Protein AF-A0A133U769-F1 (afdb_monomer_lite)

pLDDT: mean 80.51, std 14.92, range [48.22, 95.31]

Secondary structure (DSSP, 8-state):
--HHHHHHHHHHHHHHHHHHHHHHHHHHHHHHHHHHHHSS--HHHHHHHHHHHHHHHHHHHHHHHTT-

Organism: NCBI:txid1698260

Structure (mmCIF, N/CA/C/O backbone):
data_AF-A0A133U769-F1
#
_entry.id   AF-A0A133U769-F1
#
loop_
_atom_site.group_PDB
_atom_site.id
_atom_site.type_symbol
_atom_site.label_atom_id
_atom_site.label_alt_id
_atom_site.label_comp_id
_atom_site.label_asym_id
_atom_site.label_entity_id
_atom_site.label_seq_id
_atom_site.pdbx_PDB_ins_code
_atom_site.Cartn_x
_atom_site.Cartn_y
_atom_site.Cartn_z
_atom_site.occupancy
_atom_site.B_iso_or_equiv
_atom_site.auth_seq_id
_atom_site.auth_comp_id
_atom_site.auth_asym_id
_atom_site.auth_atom_id
_atom_site.pdbx_PDB_model_num
ATOM 1 N N . MET A 1 1 ? 23.875 14.714 -27.363 1.00 48.22 1 MET A N 1
ATOM 2 C CA . MET A 1 1 ? 23.118 15.343 -26.259 1.00 48.22 1 MET A CA 1
ATOM 3 C C . MET A 1 1 ? 22.110 14.335 -25.687 1.00 48.22 1 MET A C 1
ATOM 5 O O . MET A 1 1 ? 21.008 14.722 -25.360 1.00 48.22 1 MET A O 1
ATOM 9 N N . GLU A 1 2 ? 22.488 13.049 -25.577 1.00 51.53 2 GLU A N 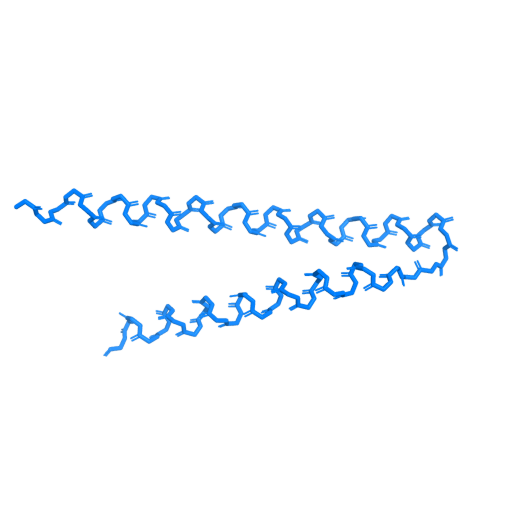1
ATOM 10 C CA . GLU A 1 2 ? 21.583 11.931 -25.210 1.00 51.53 2 GLU A CA 1
ATOM 11 C C . GLU A 1 2 ? 21.946 11.262 -23.870 1.00 51.53 2 GLU A C 1
ATOM 13 O O . GLU A 1 2 ? 21.140 10.538 -23.304 1.00 51.53 2 GLU A O 1
ATOM 18 N N . ARG A 1 3 ? 23.149 11.505 -23.325 1.00 49.44 3 ARG A N 1
ATOM 19 C CA . ARG A 1 3 ? 23.604 10.860 -22.077 1.00 49.44 3 ARG A CA 1
ATOM 20 C C . ARG A 1 3 ? 23.019 11.470 -20.797 1.00 49.44 3 ARG A C 1
ATOM 22 O O . ARG A 1 3 ? 22.965 10.780 -19.784 1.00 49.44 3 ARG A O 1
ATOM 29 N N . ASP A 1 4 ? 22.592 12.732 -20.834 1.00 52.97 4 ASP A N 1
ATOM 30 C CA . ASP A 1 4 ? 22.004 13.397 -19.661 1.00 52.97 4 ASP A CA 1
ATOM 31 C C . ASP A 1 4 ? 20.580 12.897 -19.376 1.00 52.97 4 ASP A C 1
ATOM 33 O O . ASP A 1 4 ? 20.234 12.672 -18.214 1.00 52.97 4 ASP A O 1
ATOM 37 N N . ASP A 1 5 ? 19.791 12.623 -20.419 1.00 54.25 5 ASP A N 1
ATOM 38 C CA . ASP A 1 5 ? 18.405 12.156 -20.282 1.00 54.25 5 ASP A CA 1
ATOM 39 C C . ASP A 1 5 ? 18.321 10.745 -19.686 1.00 54.25 5 ASP A C 1
ATOM 41 O O . ASP A 1 5 ? 17.456 10.470 -18.853 1.00 54.25 5 ASP A O 1
ATOM 45 N N . GLU A 1 6 ? 19.257 9.862 -20.039 1.00 53.75 6 GLU A N 1
ATOM 46 C CA . GLU A 1 6 ? 19.293 8.487 -19.530 1.00 53.75 6 GLU A CA 1
ATOM 47 C C . GLU A 1 6 ? 19.638 8.448 -18.032 1.00 53.75 6 GLU A C 1
ATOM 49 O O . GLU A 1 6 ? 18.972 7.765 -17.253 1.00 53.75 6 GLU A O 1
ATOM 54 N N . SER A 1 7 ? 20.590 9.280 -17.588 1.00 54.25 7 SER A N 1
ATOM 55 C CA . SER A 1 7 ? 20.935 9.399 -16.163 1.00 54.25 7 SER A CA 1
ATOM 56 C C . SER A 1 7 ? 19.805 10.020 -15.329 1.00 54.25 7 SER A C 1
ATOM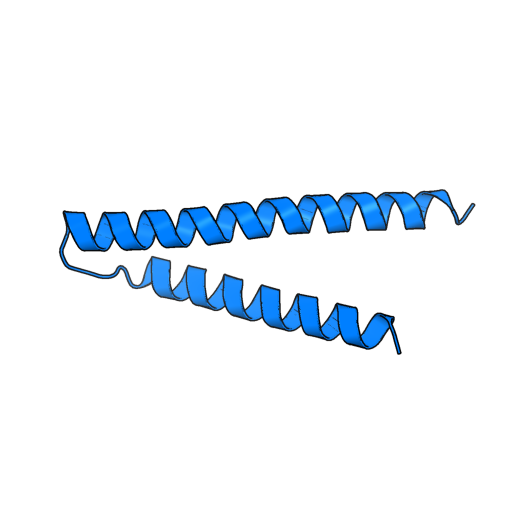 58 O O . SER A 1 7 ? 19.533 9.579 -14.209 1.00 54.25 7 SER A O 1
ATOM 60 N N . SER A 1 8 ? 19.096 11.006 -15.887 1.00 54.91 8 SER A N 1
ATOM 61 C CA . SER A 1 8 ? 17.959 11.665 -15.238 1.00 54.91 8 SER A CA 1
ATOM 62 C C . SER A 1 8 ? 16.769 10.711 -15.090 1.00 54.91 8 SER A C 1
ATOM 64 O O . SER A 1 8 ? 16.144 10.646 -14.026 1.00 54.91 8 SER A O 1
ATOM 66 N N . LEU A 1 9 ? 16.508 9.885 -16.110 1.00 56.81 9 LEU A N 1
ATOM 67 C CA . LEU A 1 9 ? 15.501 8.824 -16.065 1.00 56.81 9 LEU A CA 1
ATOM 68 C C . LEU A 1 9 ? 15.845 7.741 -15.038 1.00 56.81 9 LEU A C 1
ATOM 70 O O . LEU A 1 9 ? 14.961 7.301 -14.301 1.00 56.81 9 LEU A O 1
ATOM 74 N N . GLU A 1 10 ? 17.113 7.340 -14.928 1.00 60.09 10 GLU A N 1
ATOM 75 C CA . GLU A 1 10 ? 17.547 6.370 -13.918 1.00 60.09 10 GLU A CA 1
ATOM 76 C C . GLU A 1 10 ? 17.423 6.912 -12.486 1.00 60.09 10 GLU A C 1
ATOM 78 O O . GLU A 1 10 ? 16.951 6.202 -11.589 1.00 60.09 10 GLU A O 1
ATOM 83 N N . ILE A 1 11 ? 17.790 8.178 -12.258 1.00 61.47 11 ILE A N 1
ATOM 84 C CA . ILE A 1 11 ? 17.651 8.844 -10.954 1.00 61.47 11 ILE A CA 1
ATOM 85 C C . ILE A 1 11 ? 16.170 9.023 -10.602 1.00 61.47 11 ILE A C 1
ATOM 87 O O . ILE A 1 11 ? 15.765 8.703 -9.479 1.00 61.47 11 ILE A O 1
ATOM 91 N N . GLY A 1 12 ? 15.350 9.454 -11.564 1.00 61.56 12 GLY A N 1
ATOM 92 C CA . GLY A 1 12 ? 13.900 9.569 -11.424 1.00 61.56 12 GLY A CA 1
ATOM 93 C C . GLY A 1 12 ? 13.256 8.226 -11.082 1.00 61.56 12 GLY A C 1
ATOM 94 O O . GLY A 1 12 ? 12.570 8.110 -10.069 1.00 61.56 12 GLY A O 1
ATOM 95 N N . ALA A 1 13 ? 13.566 7.168 -11.834 1.00 63.00 13 ALA A N 1
ATOM 96 C CA . ALA A 1 13 ? 13.044 5.824 -11.591 1.00 63.00 13 ALA A CA 1
ATOM 97 C C . ALA A 1 13 ? 13.473 5.255 -10.227 1.00 63.00 13 ALA A C 1
ATOM 99 O O . ALA A 1 13 ? 12.681 4.592 -9.549 1.00 63.00 13 ALA A O 1
ATOM 100 N N . LYS A 1 14 ? 14.712 5.521 -9.793 1.00 65.69 14 LYS A N 1
ATOM 101 C CA . LYS A 1 14 ? 15.217 5.101 -8.478 1.00 65.69 14 LYS A CA 1
ATOM 102 C C . LYS A 1 14 ? 14.532 5.863 -7.339 1.00 65.69 14 LYS A C 1
ATOM 104 O O . LYS A 1 14 ? 14.171 5.243 -6.338 1.00 65.69 14 LYS A O 1
ATOM 109 N N . SER A 1 15 ? 14.310 7.166 -7.514 1.00 69.94 15 SER A N 1
ATOM 110 C CA . SER A 1 15 ? 13.599 8.028 -6.563 1.00 69.94 15 SER A CA 1
ATOM 111 C C . SER A 1 15 ? 12.126 7.631 -6.430 1.00 69.94 15 SER A C 1
ATOM 113 O O . SER A 1 15 ? 11.644 7.371 -5.326 1.00 69.94 15 SER A O 1
ATOM 115 N N . THR A 1 16 ? 11.430 7.444 -7.556 1.00 76.06 16 THR A N 1
ATOM 116 C CA . THR A 1 16 ? 10.038 6.980 -7.582 1.00 76.06 16 THR A CA 1
ATOM 117 C C . THR A 1 16 ? 9.898 5.611 -6.922 1.00 76.06 16 THR A C 1
ATOM 119 O O . THR A 1 16 ? 9.000 5.417 -6.106 1.00 76.06 16 THR A O 1
ATOM 122 N N . ARG A 1 17 ? 10.820 4.674 -7.179 1.00 78.31 17 ARG A N 1
ATOM 123 C CA . ARG A 1 17 ? 10.807 3.354 -6.531 1.00 78.31 17 ARG A CA 1
ATOM 124 C C . ARG A 1 17 ? 10.920 3.456 -5.010 1.00 78.31 17 ARG A C 1
ATOM 126 O O . ARG A 1 17 ? 10.170 2.779 -4.314 1.00 78.31 17 ARG A O 1
ATOM 133 N N . ALA A 1 18 ? 11.842 4.269 -4.493 1.00 84.00 18 ALA A N 1
ATOM 134 C CA . ALA A 1 18 ? 11.993 4.455 -3.051 1.00 84.00 18 ALA A CA 1
ATOM 135 C C . ALA A 1 18 ? 10.724 5.060 -2.429 1.00 84.00 18 ALA A C 1
ATOM 137 O O . ALA A 1 18 ? 10.245 4.556 -1.416 1.00 84.00 18 ALA A O 1
ATOM 138 N N . GLY A 1 19 ? 10.131 6.068 -3.079 1.00 85.56 19 GLY A N 1
ATOM 139 C CA . GLY A 1 19 ? 8.861 6.660 -2.651 1.00 85.56 19 GLY A CA 1
ATOM 140 C C . GLY A 1 19 ? 7.718 5.642 -2.591 1.00 85.56 19 GLY A C 1
ATOM 141 O O . GLY A 1 19 ? 7.009 5.572 -1.589 1.00 85.56 19 GLY A O 1
ATOM 142 N N . PHE A 1 20 ? 7.584 4.798 -3.616 1.00 85.44 20 PHE A N 1
ATOM 143 C CA . PHE A 1 20 ? 6.549 3.760 -3.658 1.00 85.44 20 PHE A CA 1
ATOM 144 C C . PHE A 1 20 ? 6.755 2.657 -2.616 1.00 85.44 20 PHE A C 1
ATOM 146 O O . PHE A 1 20 ? 5.783 2.223 -2.002 1.00 85.44 20 PHE A O 1
ATOM 153 N N . VAL A 1 21 ? 7.998 2.230 -2.361 1.00 89.00 21 VAL A N 1
ATOM 154 C CA . VAL A 1 21 ? 8.293 1.278 -1.273 1.00 89.00 21 VAL A CA 1
ATOM 155 C C . VAL A 1 21 ? 7.877 1.866 0.073 1.00 89.00 21 VAL A C 1
ATOM 157 O O . VAL A 1 21 ? 7.174 1.206 0.834 1.00 89.00 21 VAL A O 1
ATOM 160 N N . THR A 1 22 ? 8.255 3.115 0.350 1.00 90.94 22 THR A N 1
ATOM 161 C CA . THR A 1 22 ? 7.889 3.790 1.600 1.00 90.94 22 THR A CA 1
ATOM 162 C C . THR A 1 22 ? 6.373 3.916 1.744 1.00 90.94 22 THR A C 1
ATOM 164 O O . THR A 1 22 ? 5.835 3.582 2.796 1.00 90.94 22 THR A O 1
ATOM 167 N N . ALA A 1 23 ? 5.668 4.318 0.682 1.00 89.88 23 ALA A N 1
ATOM 168 C CA . ALA A 1 23 ? 4.208 4.405 0.681 1.00 89.88 23 ALA A CA 1
ATOM 169 C C . ALA A 1 23 ? 3.545 3.041 0.935 1.00 89.88 23 ALA A C 1
ATOM 171 O O . ALA A 1 23 ? 2.616 2.958 1.734 1.00 89.88 23 ALA A O 1
ATOM 172 N N . SER A 1 24 ? 4.052 1.969 0.313 1.00 89.44 24 SER A N 1
ATOM 173 C CA . SER A 1 24 ? 3.571 0.600 0.538 1.00 89.44 24 SER A CA 1
ATOM 174 C C . SER A 1 24 ? 3.738 0.172 2.003 1.00 89.44 24 SER A C 1
ATOM 176 O O . SER A 1 24 ? 2.802 -0.356 2.596 1.00 89.44 24 SER A O 1
ATOM 178 N N . VAL A 1 25 ? 4.902 0.433 2.612 1.00 92.81 25 VAL A N 1
ATOM 179 C CA . VAL A 1 25 ? 5.161 0.09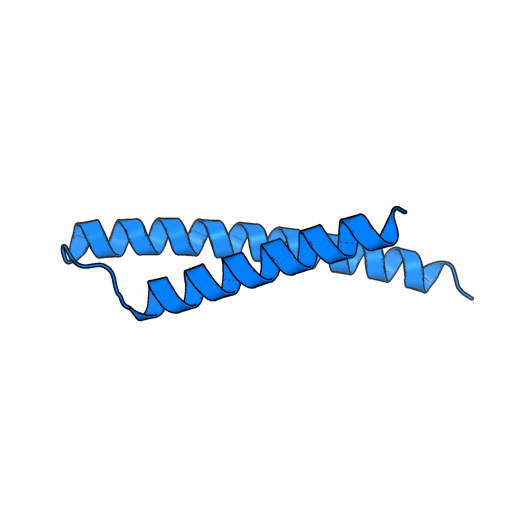5 4.025 1.00 92.81 25 VAL A CA 1
ATOM 180 C C . VAL A 1 25 ? 4.249 0.889 4.959 1.00 92.81 25 VAL A C 1
ATOM 182 O O . VAL A 1 25 ? 3.647 0.308 5.860 1.00 92.81 25 VAL A O 1
ATOM 185 N N . LEU A 1 26 ? 4.099 2.196 4.728 1.00 94.62 26 LEU A N 1
ATOM 186 C CA . LEU A 1 26 ? 3.208 3.044 5.522 1.00 94.62 26 LEU A CA 1
ATOM 187 C C . LEU A 1 26 ? 1.749 2.590 5.427 1.00 94.62 26 LEU A C 1
ATOM 189 O O . LEU A 1 26 ? 1.066 2.552 6.443 1.00 94.62 26 LEU A O 1
ATOM 193 N N . LEU A 1 27 ? 1.289 2.189 4.241 1.00 93.50 27 LEU A N 1
ATOM 194 C CA . LEU A 1 27 ? -0.057 1.645 4.043 1.00 93.50 27 LEU A CA 1
ATOM 195 C C . LEU A 1 27 ? -0.299 0.373 4.859 1.00 93.50 27 LEU A C 1
ATOM 197 O O . LEU A 1 27 ? -1.369 0.222 5.446 1.00 93.50 27 LEU A O 1
ATOM 201 N N . VAL A 1 28 ? 0.688 -0.523 4.926 1.00 92.38 28 VAL A N 1
ATOM 202 C CA . VAL A 1 28 ? 0.602 -1.741 5.745 1.00 92.38 28 VAL A CA 1
ATOM 203 C C . VAL A 1 28 ? 0.562 -1.392 7.230 1.00 92.38 28 VAL A C 1
ATOM 205 O O . VAL A 1 28 ? -0.290 -1.907 7.948 1.00 92.38 28 VAL A O 1
ATOM 208 N N . LEU A 1 29 ? 1.439 -0.497 7.691 1.00 94.75 29 LEU A N 1
ATOM 209 C CA . LEU A 1 29 ? 1.455 -0.067 9.092 1.00 94.75 29 LEU A CA 1
ATOM 210 C C . LEU A 1 29 ? 0.140 0.605 9.493 1.00 94.75 29 LEU A C 1
ATOM 212 O O . LEU A 1 29 ? -0.404 0.280 10.544 1.00 94.75 29 LEU A O 1
ATOM 216 N N . LEU A 1 30 ? -0.398 1.477 8.639 1.00 93.88 30 LEU A N 1
ATOM 217 C CA . LEU A 1 30 ? -1.680 2.139 8.864 1.00 93.88 30 LEU A CA 1
ATOM 218 C C . LEU A 1 30 ? -2.837 1.134 8.882 1.00 93.88 30 LEU A C 1
ATOM 220 O O . LEU A 1 30 ? -3.709 1.220 9.733 1.00 93.88 30 LEU A O 1
ATOM 224 N N . SER A 1 31 ? -2.811 0.142 7.991 1.00 91.56 31 SER A N 1
ATOM 225 C CA . SER A 1 31 ? -3.801 -0.941 7.972 1.00 91.56 31 SER A CA 1
ATOM 226 C C . SER A 1 31 ? -3.804 -1.744 9.267 1.00 91.56 31 SER A C 1
ATOM 228 O O . SER A 1 31 ? -4.862 -2.028 9.816 1.00 91.56 31 SER A O 1
ATOM 230 N N . ILE A 1 32 ? -2.617 -2.104 9.762 1.00 94.12 32 ILE A N 1
ATOM 231 C CA . ILE A 1 32 ? -2.465 -2.823 11.030 1.00 94.12 32 ILE A CA 1
ATOM 232 C C . ILE A 1 32 ? -2.947 -1.949 12.189 1.00 94.12 32 ILE A C 1
ATOM 234 O O . ILE A 1 32 ? -3.664 -2.439 13.055 1.00 94.12 32 ILE A O 1
ATOM 238 N N . TYR A 1 33 ? -2.570 -0.670 12.194 1.00 94.38 33 TYR A N 1
ATOM 239 C CA . TYR A 1 33 ? -2.976 0.286 13.216 1.00 94.38 33 TYR A CA 1
ATOM 240 C C . TYR A 1 33 ? -4.503 0.425 13.292 1.00 94.38 33 TYR A C 1
ATOM 242 O O . TYR A 1 33 ? -5.067 0.247 14.366 1.00 94.38 33 TYR A O 1
ATOM 250 N N . GLU A 1 34 ? -5.172 0.627 12.155 1.00 92.44 34 GLU A N 1
ATOM 251 C CA . GLU A 1 34 ? -6.636 0.737 12.078 1.00 92.44 34 GLU A CA 1
ATOM 252 C C . GLU A 1 34 ? -7.341 -0.544 12.538 1.00 92.44 34 GLU A C 1
ATOM 254 O O . GLU A 1 34 ? -8.304 -0.474 13.299 1.00 92.44 34 GLU A O 1
ATOM 259 N N . ILE A 1 35 ? -6.828 -1.722 12.162 1.00 93.88 35 ILE A N 1
ATOM 260 C CA . ILE A 1 35 ? -7.375 -3.002 12.639 1.00 93.88 35 ILE A CA 1
ATOM 261 C C . ILE A 1 35 ? -7.215 -3.134 14.159 1.00 93.88 35 ILE A C 1
ATOM 263 O O . ILE A 1 35 ? -8.118 -3.634 14.824 1.00 93.88 35 ILE A O 1
ATOM 267 N N . ILE A 1 36 ? -6.080 -2.713 14.722 1.00 95.12 36 ILE A N 1
ATOM 268 C CA . ILE A 1 36 ? -5.848 -2.773 16.172 1.00 95.12 36 ILE A CA 1
ATOM 269 C C . ILE A 1 36 ? -6.758 -1.784 16.913 1.00 95.12 36 ILE A C 1
ATOM 271 O O . ILE A 1 36 ? -7.279 -2.130 17.971 1.00 95.12 36 ILE A O 1
ATOM 275 N N . GLU A 1 37 ? -6.940 -0.572 16.385 1.00 95.31 37 GLU A N 1
ATOM 276 C CA . GLU A 1 37 ? -7.709 0.488 17.046 1.00 95.31 37 GLU A CA 1
ATOM 277 C C . GLU A 1 37 ? -9.224 0.278 16.930 1.00 95.31 37 GLU A C 1
ATOM 279 O O . GLU A 1 37 ? -9.948 0.441 17.911 1.00 95.31 37 GLU A O 1
ATOM 284 N N . THR A 1 38 ? -9.709 -0.106 15.748 1.00 92.94 38 THR A N 1
ATOM 285 C CA . THR A 1 38 ? -11.149 -0.172 15.446 1.00 92.94 38 THR A CA 1
ATOM 286 C C . THR A 1 38 ? -11.691 -1.598 15.366 1.00 92.94 38 THR A C 1
ATOM 288 O O . THR A 1 38 ? -12.896 -1.806 15.482 1.00 92.94 38 THR A O 1
ATOM 291 N N . GLY A 1 39 ? -10.821 -2.596 15.174 1.00 92.06 39 GLY A N 1
ATOM 292 C CA . GLY A 1 39 ? -11.217 -3.974 14.873 1.00 92.06 39 GLY A CA 1
ATOM 293 C C . GLY A 1 39 ? -11.655 -4.194 13.421 1.00 92.06 39 GLY A C 1
ATOM 294 O O . GLY A 1 39 ? -11.949 -5.329 13.043 1.00 92.06 39 GLY A O 1
ATOM 295 N N . GLU A 1 40 ? -11.683 -3.145 12.597 1.00 90.44 40 GLU A N 1
ATOM 296 C CA . GLU A 1 40 ? -12.154 -3.189 11.216 1.00 90.44 40 GLU A CA 1
ATOM 297 C C . GLU A 1 40 ? -11.037 -2.839 10.229 1.00 90.44 40 GLU A C 1
ATOM 299 O O . GLU A 1 40 ? -10.059 -2.168 10.552 1.00 90.44 40 GLU A O 1
ATOM 304 N N . PHE A 1 41 ? -11.176 -3.312 8.990 1.00 89.88 41 PHE A N 1
ATOM 305 C CA . PHE A 1 41 ? -10.277 -2.942 7.903 1.00 89.88 41 PHE A CA 1
ATOM 306 C C . PHE A 1 41 ? -10.956 -1.903 6.996 1.00 89.88 41 PHE A C 1
ATOM 308 O O . PHE A 1 41 ? -11.911 -2.252 6.291 1.00 89.88 41 PHE A O 1
ATOM 315 N N . PRO A 1 42 ? -10.477 -0.644 6.961 1.00 87.75 42 PRO A N 1
ATOM 316 C CA . PRO A 1 42 ? -11.111 0.406 6.175 1.00 87.75 42 PRO A CA 1
ATOM 317 C C . PRO A 1 42 ? -11.097 0.089 4.669 1.00 87.75 42 PRO A C 1
ATOM 319 O O . PRO A 1 42 ? -10.025 -0.158 4.101 1.00 87.75 42 PRO A O 1
ATOM 322 N N . PRO A 1 43 ? -12.239 0.198 3.959 1.00 89.19 43 PRO A N 1
ATOM 323 C CA . PRO A 1 43 ? -12.298 -0.044 2.515 1.00 89.19 43 PRO A CA 1
ATOM 324 C C . PRO A 1 43 ? -11.325 0.830 1.712 1.00 89.19 43 PRO A C 1
ATOM 326 O O . PRO A 1 43 ? -10.758 0.383 0.715 1.00 89.19 43 PRO A O 1
ATOM 329 N N . ALA A 1 44 ? -11.085 2.063 2.171 1.00 89.00 44 ALA A N 1
ATOM 330 C CA . ALA A 1 44 ? -10.138 2.986 1.553 1.00 89.00 44 ALA A CA 1
ATOM 331 C C . ALA A 1 44 ? -8.703 2.431 1.539 1.00 89.00 44 ALA A C 1
ATOM 333 O O . ALA A 1 44 ? -8.019 2.532 0.519 1.00 89.00 44 ALA A O 1
ATOM 334 N N . LEU A 1 45 ? -8.262 1.783 2.624 1.00 90.12 45 LEU A N 1
ATOM 335 C CA . LEU A 1 45 ? -6.940 1.152 2.685 1.00 90.12 45 LEU A CA 1
ATOM 336 C C . LEU A 1 45 ? -6.853 -0.055 1.748 1.00 90.12 45 LEU A C 1
ATOM 338 O O . LEU A 1 45 ? -5.817 -0.263 1.117 1.00 90.12 45 LEU A O 1
ATOM 342 N N . GLY A 1 46 ? -7.958 -0.782 1.565 1.00 89.31 46 GLY A N 1
ATOM 343 C CA . GLY A 1 46 ? -8.064 -1.840 0.559 1.00 89.31 46 GLY A CA 1
ATOM 344 C C . GLY A 1 46 ? -7.869 -1.328 -0.869 1.00 89.31 46 GLY A C 1
ATOM 345 O O . GLY A 1 46 ? -7.063 -1.877 -1.620 1.00 89.31 46 GLY A O 1
ATOM 346 N N . VAL A 1 47 ? -8.550 -0.238 -1.236 1.00 92.25 47 VAL A N 1
ATOM 347 C CA . VAL A 1 47 ? -8.424 0.382 -2.569 1.00 92.25 47 VAL A CA 1
ATOM 348 C C . VAL A 1 47 ? -7.005 0.904 -2.810 1.00 92.25 47 VAL A C 1
ATOM 350 O O . VAL A 1 47 ? -6.429 0.682 -3.880 1.00 92.25 47 VAL A O 1
ATOM 353 N N . LEU A 1 48 ? -6.412 1.562 -1.812 1.00 90.44 48 LEU A N 1
ATOM 354 C CA . LEU A 1 48 ? -5.040 2.066 -1.896 1.00 90.44 48 LEU A CA 1
ATOM 355 C C . LEU A 1 48 ? -4.022 0.922 -2.006 1.00 90.44 48 LEU A C 1
ATOM 357 O O . LEU A 1 48 ? -3.129 0.980 -2.853 1.00 90.44 48 LEU A O 1
ATOM 361 N N . GLY A 1 49 ? -4.190 -0.145 -1.222 1.00 90.69 49 GLY A N 1
ATOM 362 C CA . GLY A 1 49 ? -3.355 -1.345 -1.291 1.00 90.69 49 GLY A CA 1
ATOM 363 C C . GLY A 1 49 ? -3.443 -2.047 -2.649 1.00 90.69 49 GLY A C 1
ATOM 364 O O . GLY A 1 49 ? -2.415 -2.375 -3.243 1.00 90.69 49 GLY A O 1
ATOM 365 N N . ALA A 1 50 ? -4.650 -2.203 -3.199 1.00 90.94 50 ALA A N 1
ATOM 366 C CA . ALA A 1 50 ? -4.849 -2.767 -4.534 1.00 90.94 50 ALA A CA 1
ATOM 367 C C . ALA A 1 50 ? -4.184 -1.909 -5.624 1.00 90.94 50 ALA A C 1
ATOM 369 O O . ALA A 1 50 ? -3.514 -2.438 -6.511 1.00 90.94 50 ALA A O 1
ATOM 370 N N . SER A 1 51 ? -4.295 -0.582 -5.523 1.00 91.06 51 SER A N 1
ATOM 371 C CA . SER A 1 51 ? -3.654 0.352 -6.460 1.00 91.06 51 SER A CA 1
ATOM 372 C C . SER A 1 51 ? -2.124 0.242 -6.426 1.00 91.06 51 SER A C 1
ATOM 374 O O . SER A 1 51 ? -1.478 0.213 -7.476 1.00 91.06 51 SER A O 1
ATOM 376 N N . GLN A 1 52 ? -1.536 0.112 -5.231 1.00 90.06 52 GLN A N 1
ATOM 377 C CA . GLN A 1 52 ? -0.099 -0.141 -5.066 1.00 90.06 52 GLN A CA 1
ATOM 378 C C . GLN A 1 52 ? 0.310 -1.483 -5.692 1.00 90.06 52 GLN A C 1
ATOM 380 O O . GLN A 1 52 ? 1.326 -1.552 -6.384 1.00 90.06 52 GLN A O 1
ATOM 385 N N . ALA A 1 53 ? -0.487 -2.540 -5.501 1.00 89.19 53 ALA A N 1
ATOM 386 C CA . ALA A 1 53 ? -0.212 -3.853 -6.082 1.00 89.19 53 ALA A CA 1
ATOM 387 C C . ALA A 1 53 ? -0.214 -3.816 -7.619 1.00 89.19 53 ALA A C 1
ATOM 389 O O . ALA A 1 53 ? 0.721 -4.321 -8.243 1.00 89.19 53 ALA A O 1
ATOM 390 N N . VAL A 1 54 ? -1.209 -3.162 -8.233 1.00 92.06 54 VAL A N 1
ATOM 391 C CA . VAL A 1 54 ? -1.269 -2.973 -9.693 1.00 92.06 54 VAL A CA 1
ATOM 392 C C . VAL A 1 54 ? -0.032 -2.228 -10.193 1.00 92.06 54 VAL A C 1
ATOM 394 O O . VAL A 1 54 ? 0.610 -2.684 -11.138 1.00 92.06 54 VAL A O 1
ATOM 397 N N . TYR A 1 55 ? 0.358 -1.138 -9.522 1.00 88.75 55 TYR A N 1
ATOM 398 C CA . TYR A 1 55 ? 1.567 -0.395 -9.876 1.00 88.75 55 TYR A CA 1
ATOM 399 C C . TYR A 1 55 ? 2.821 -1.281 -9.850 1.00 88.75 55 TYR A C 1
ATOM 401 O O . TYR A 1 55 ? 3.595 -1.273 -10.808 1.00 88.75 55 TYR A O 1
ATOM 409 N N . TRP A 1 56 ? 3.014 -2.085 -8.799 1.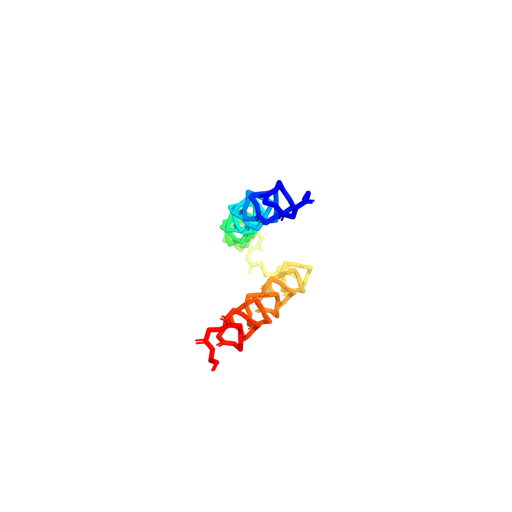00 87.44 56 TRP A N 1
ATOM 410 C CA . TRP A 1 56 ? 4.163 -2.991 -8.694 1.00 87.44 56 TRP A CA 1
ATOM 411 C C . TRP A 1 56 ? 4.188 -4.041 -9.802 1.00 87.44 56 TRP A C 1
ATOM 413 O O . TRP A 1 56 ? 5.247 -4.286 -10.385 1.00 87.44 56 TRP A O 1
ATOM 423 N N . VAL A 1 57 ? 3.035 -4.631 -10.125 1.00 89.44 57 VAL A N 1
ATOM 424 C CA . VAL A 1 57 ? 2.922 -5.605 -11.218 1.00 89.44 57 VAL A CA 1
ATOM 425 C C . VAL A 1 57 ? 3.287 -4.953 -12.550 1.00 89.44 57 VAL A C 1
ATOM 427 O O . VAL A 1 57 ? 4.131 -5.487 -13.271 1.00 89.44 57 VAL A O 1
ATOM 430 N N . SER A 1 58 ? 2.741 -3.772 -12.851 1.00 87.00 58 SER A N 1
ATOM 431 C CA . SER A 1 58 ? 3.075 -3.022 -14.069 1.00 87.00 58 SER A CA 1
ATOM 432 C C . SER A 1 58 ? 4.551 -2.620 -14.119 1.00 87.00 58 SER A C 1
ATOM 434 O O . SER A 1 58 ? 5.190 -2.747 -15.162 1.00 87.00 58 SER A O 1
ATOM 436 N N . TYR A 1 59 ? 5.121 -2.187 -12.993 1.00 84.56 59 TYR A N 1
ATOM 437 C CA . TYR A 1 59 ? 6.531 -1.814 -12.894 1.00 84.56 59 TYR A CA 1
ATOM 438 C C . TYR A 1 59 ? 7.456 -3.008 -13.169 1.00 84.56 59 TYR A C 1
ATOM 440 O O . TYR A 1 59 ? 8.393 -2.902 -13.962 1.00 84.56 59 TYR A O 1
ATOM 448 N N . ILE A 1 60 ? 7.182 -4.166 -12.557 1.00 85.44 60 ILE A N 1
ATOM 449 C CA . ILE A 1 60 ? 7.959 -5.397 -12.769 1.00 85.44 60 ILE A CA 1
ATOM 450 C C . ILE A 1 60 ? 7.808 -5.885 -14.213 1.00 85.44 60 ILE A C 1
ATOM 452 O O . ILE A 1 60 ? 8.805 -6.257 -14.836 1.00 85.44 60 ILE A O 1
ATOM 456 N N . TYR A 1 61 ? 6.588 -5.853 -14.754 1.00 85.56 61 TYR A N 1
ATOM 457 C CA . TYR A 1 61 ? 6.300 -6.266 -16.125 1.00 85.56 61 TYR A CA 1
ATOM 458 C C . TYR A 1 61 ? 7.066 -5.416 -17.147 1.00 85.56 61 TYR A C 1
ATOM 460 O O . TYR A 1 61 ? 7.820 -5.958 -17.957 1.00 85.56 61 TYR A O 1
ATOM 468 N N . ASN A 1 62 ? 6.965 -4.088 -17.052 1.00 82.38 62 ASN A N 1
ATOM 469 C CA . ASN A 1 62 ? 7.658 -3.169 -17.959 1.00 82.38 62 ASN A CA 1
ATOM 470 C C . ASN A 1 62 ? 9.179 -3.295 -17.845 1.00 82.38 62 ASN A C 1
ATOM 472 O O . ASN A 1 62 ? 9.878 -3.322 -18.857 1.00 82.38 62 ASN A O 1
ATOM 476 N N . ARG A 1 63 ? 9.703 -3.458 -16.625 1.00 78.69 63 ARG A N 1
ATOM 477 C CA . ARG A 1 63 ? 11.138 -3.669 -16.408 1.00 78.69 63 ARG A CA 1
ATOM 478 C C . ARG A 1 63 ? 11.638 -4.980 -17.015 1.00 78.69 63 ARG A C 1
ATOM 480 O O . ARG A 1 63 ? 12.769 -5.034 -17.490 1.00 78.69 63 ARG A O 1
ATOM 487 N N . LYS A 1 64 ? 10.830 -6.045 -16.977 1.00 76.19 64 LYS A N 1
ATOM 488 C CA . LYS A 1 64 ? 11.169 -7.322 -17.619 1.00 76.19 64 LYS A CA 1
ATOM 489 C C . LYS A 1 64 ? 11.177 -7.178 -19.142 1.00 76.19 64 LYS A C 1
ATOM 491 O O . LYS A 1 64 ? 12.095 -7.689 -19.772 1.00 76.19 64 LYS A O 1
ATOM 496 N N . ASN A 1 65 ? 10.213 -6.448 -19.704 1.00 73.69 65 ASN A N 1
ATOM 497 C CA . ASN A 1 65 ? 10.122 -6.215 -21.145 1.00 73.69 65 ASN A CA 1
ATOM 498 C C . ASN A 1 65 ? 11.282 -5.364 -21.695 1.00 73.69 65 ASN A C 1
ATOM 500 O O . ASN A 1 65 ? 11.738 -5.612 -22.797 1.00 73.69 65 ASN A O 1
ATOM 504 N N . GLN A 1 66 ? 11.806 -4.408 -20.920 1.00 62.56 66 GLN A N 1
ATOM 505 C CA . GLN A 1 66 ? 12.965 -3.587 -21.314 1.00 62.56 66 GLN A CA 1
ATOM 506 C C . GLN A 1 66 ? 14.324 -4.314 -21.247 1.00 62.56 66 GLN A C 1
ATOM 508 O O . GLN A 1 66 ? 15.330 -3.759 -21.675 1.00 62.56 66 GL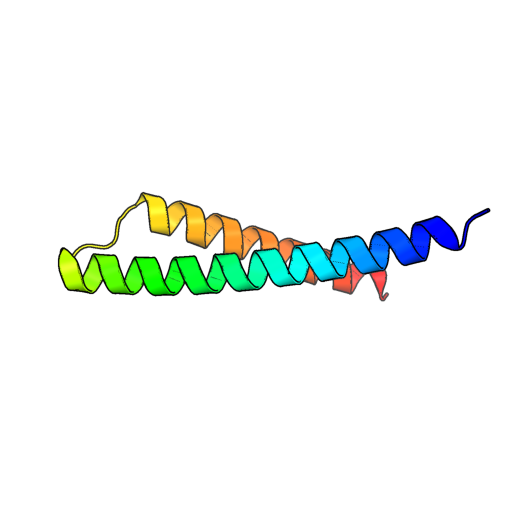N A O 1
ATOM 513 N N . ARG A 1 67 ? 14.389 -5.521 -20.666 1.00 58.19 67 AR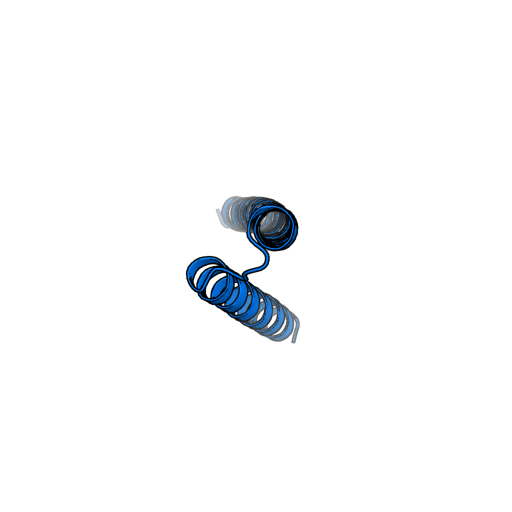G A N 1
ATOM 514 C CA . ARG A 1 67 ? 15.625 -6.323 -20.553 1.00 58.19 67 ARG A CA 1
ATOM 515 C C . ARG A 1 67 ? 15.724 -7.463 -21.577 1.00 58.19 67 ARG A C 1
ATOM 517 O O . ARG A 1 67 ? 16.734 -8.164 -21.556 1.00 58.19 67 ARG A O 1
ATOM 524 N N . SER A 1 68 ? 14.686 -7.681 -22.388 1.00 52.00 68 SER A N 1
ATOM 525 C CA . SER A 1 68 ? 14.639 -8.695 -23.453 1.00 52.00 68 SER A CA 1
ATOM 526 C C . SER A 1 68 ? 14.930 -8.077 -24.811 1.00 52.00 68 SER A C 1
ATOM 528 O O . SER A 1 68 ? 15.313 -8.879 -25.690 1.00 52.00 68 SER A O 1
#

Radius of gyration: 16.37 Å; chains: 1; bounding box: 36×24×43 Å

Sequence (68 aa):
MERDDESSLEIGAKSTRAGFVTASVLLVLLSIYEIIETGEFPPALGVLGASQAVYWVSYIYNRKNQRS

Foldseek 3Di:
DPVVVVVVVVVVVVVVVVVLVVVLVVLVVVQVVCCVVPVDGDVVSVVVNVVSVVVVVVVVVVVVVVVD